Protein AF-J9PZG6-F1 (afdb_monomer_lite)

InterPro domains:
  IPR024079 Metallopeptidase, catalytic domain superfamily [G3DSA:3.40.390.10] (74-182)
  IPR029463 Lysine-specific metallo-endopeptidase [PF14521] (109-181)
  IPR029463 Lysine-specific metallo-endopeptidase [SM01351] (106-182)

Structure (mmCIF, N/CA/C/O backbone):
data_AF-J9PZG6-F1
#
_entry.id   AF-J9PZG6-F1
#
loop_
_atom_site.group_PDB
_atom_site.id
_atom_site.type_symbol
_atom_site.label_atom_id
_atom_site.label_alt_id
_atom_site.label_comp_id
_atom_site.label_asym_id
_atom_site.label_entity_id
_atom_site.label_seq_id
_atom_site.pdbx_PDB_ins_code
_atom_site.Cartn_x
_atom_site.Cartn_y
_atom_site.Cartn_z
_atom_site.occupancy
_atom_site.B_iso_or_equiv
_atom_site.auth_seq_id
_atom_site.auth_comp_id
_atom_site.auth_asym_id
_atom_site.auth_atom_id
_atom_site.pdbx_PDB_model_num
ATOM 1 N N . THR A 1 1 ? -22.724 -14.456 23.067 1.00 83.31 1 THR A N 1
ATOM 2 C CA . THR A 1 1 ? -21.442 -13.722 23.074 1.00 83.31 1 THR A CA 1
ATOM 3 C C . THR A 1 1 ? -21.130 -13.268 21.668 1.00 83.31 1 THR A C 1
ATOM 5 O O . THR A 1 1 ? -21.325 -14.058 20.754 1.00 83.31 1 THR A O 1
ATOM 8 N N . VAL A 1 2 ? -20.710 -12.018 21.482 1.00 92.75 2 VAL A N 1
ATOM 9 C CA . VAL A 1 2 ? -20.284 -11.462 20.185 1.00 92.75 2 VAL A CA 1
ATOM 10 C C . VAL A 1 2 ? -18.845 -10.974 20.340 1.00 92.75 2 VAL A C 1
ATOM 12 O O . VAL A 1 2 ? -18.489 -10.485 21.409 1.00 92.75 2 VAL A O 1
ATOM 15 N N . GLN A 1 3 ? -18.030 -11.125 19.296 1.00 94.12 3 GLN A N 1
ATOM 16 C CA . GLN A 1 3 ? -16.649 -10.646 19.253 1.00 94.12 3 GLN A CA 1
ATOM 17 C C . GLN A 1 3 ? -16.541 -9.466 18.283 1.00 94.12 3 GLN A C 1
ATOM 19 O O . GLN A 1 3 ? -17.149 -9.484 17.213 1.00 94.12 3 GLN A O 1
ATOM 24 N N . ALA A 1 4 ? -15.759 -8.454 18.653 1.00 94.56 4 ALA A N 1
ATOM 25 C CA . ALA A 1 4 ? -15.463 -7.301 17.813 1.00 94.56 4 ALA A CA 1
ATOM 26 C C . ALA A 1 4 ? -13.959 -7.011 17.829 1.00 94.56 4 ALA A C 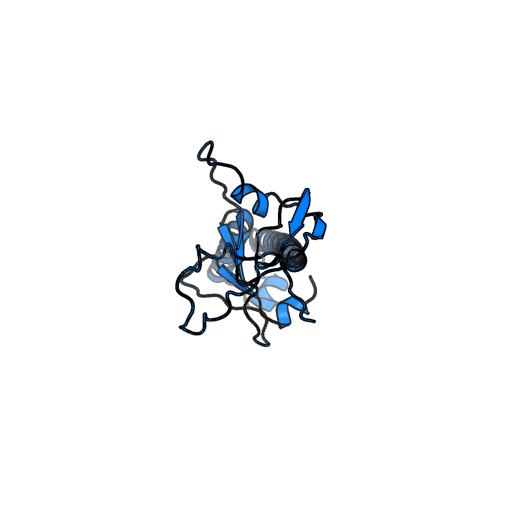1
ATOM 28 O O . ALA A 1 4 ? -13.311 -7.125 18.867 1.00 94.56 4 ALA A O 1
ATOM 29 N N . GLU A 1 5 ? -13.426 -6.631 16.671 1.00 96.25 5 GLU A N 1
ATOM 30 C CA . GLU A 1 5 ? -12.082 -6.071 16.537 1.00 96.25 5 GLU A CA 1
ATOM 31 C C . GLU A 1 5 ? -12.192 -4.541 16.663 1.00 96.25 5 GLU A C 1
ATOM 33 O O . GLU A 1 5 ? -13.087 -3.937 16.065 1.00 96.25 5 GLU A O 1
ATOM 38 N N . VAL A 1 6 ? -11.345 -3.931 17.496 1.00 96.06 6 VAL A N 1
ATOM 39 C CA . VAL A 1 6 ? -11.483 -2.525 17.919 1.00 96.06 6 VAL A CA 1
ATOM 40 C C . VAL A 1 6 ? -10.464 -1.608 17.232 1.00 96.06 6 VAL A C 1
ATOM 42 O O . VAL A 1 6 ? -10.787 -0.454 16.958 1.00 96.06 6 VAL A O 1
ATOM 45 N N . SER A 1 7 ? -9.271 -2.100 16.888 1.00 94.56 7 SER A N 1
ATOM 46 C CA . SER A 1 7 ? -8.170 -1.288 16.339 1.00 94.56 7 SER A CA 1
ATOM 47 C C . SER A 1 7 ? -8.378 -0.828 14.889 1.00 94.56 7 SER A C 1
ATOM 49 O O . SER A 1 7 ? -7.718 0.108 14.428 1.00 94.56 7 SER A O 1
ATOM 51 N N . GLY A 1 8 ? -9.309 -1.454 14.165 1.00 91.62 8 GLY A N 1
ATOM 52 C CA . GLY 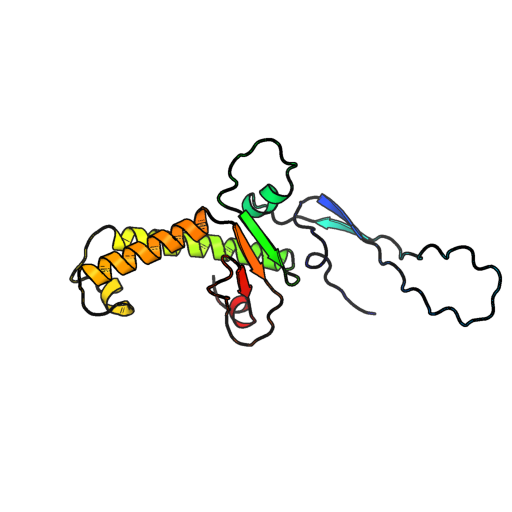A 1 8 ? -9.815 -0.968 12.883 1.00 91.62 8 GLY A CA 1
ATOM 53 C C . GLY A 1 8 ? -10.945 0.055 13.013 1.00 91.62 8 GLY A C 1
ATOM 54 O O . GLY A 1 8 ? -11.287 0.722 12.039 1.00 91.62 8 GLY A O 1
ATOM 55 N N . LEU A 1 9 ? -11.547 0.195 14.194 1.00 93.38 9 LEU A N 1
ATOM 56 C CA . LEU A 1 9 ? -12.641 1.136 14.455 1.00 93.38 9 LEU A CA 1
ATOM 57 C C . LEU A 1 9 ? -12.186 2.404 15.173 1.00 93.38 9 LEU A C 1
ATOM 59 O O . LEU A 1 9 ? -12.742 3.472 14.931 1.00 93.38 9 LEU A O 1
ATOM 63 N N . TYR A 1 10 ? -11.185 2.274 16.033 1.00 93.38 10 TYR A N 1
ATOM 64 C CA . TYR A 1 10 ? -10.581 3.355 16.795 1.00 93.38 10 TYR A CA 1
ATOM 65 C C . TYR A 1 10 ? -9.099 3.413 16.462 1.00 93.38 10 TYR A C 1
ATOM 67 O O . TYR A 1 10 ? -8.471 2.376 16.234 1.00 93.38 10 TYR A O 1
ATOM 75 N N . ASP A 1 11 ? -8.527 4.614 16.434 1.00 91.19 11 ASP A N 1
ATOM 76 C CA . ASP A 1 11 ? -7.091 4.727 16.236 1.00 91.19 11 ASP A CA 1
ATOM 77 C C . ASP A 1 11 ? -6.355 4.261 17.495 1.00 91.19 11 ASP A C 1
ATOM 79 O O . ASP A 1 11 ? -6.313 4.947 18.512 1.00 91.19 11 ASP A O 1
ATOM 83 N N . MET A 1 12 ? -5.820 3.047 17.412 1.00 94.12 12 MET A N 1
ATOM 84 C CA . MET A 1 12 ? -4.988 2.422 18.435 1.00 94.12 12 MET A CA 1
ATOM 85 C C . MET A 1 12 ? -3.562 2.214 17.907 1.00 94.12 12 MET A C 1
ATOM 87 O O . MET A 1 12 ? -2.896 1.252 18.285 1.00 94.12 12 MET A O 1
ATOM 91 N N . SER A 1 13 ? -3.122 3.044 16.950 1.00 90.38 13 SER A N 1
ATOM 92 C CA . SER A 1 13 ? -1.792 2.940 16.335 1.00 90.38 13 SER A CA 1
ATOM 93 C C . SER A 1 13 ? -0.666 3.386 17.273 1.00 90.38 13 SER A C 1
ATOM 95 O O . SER A 1 13 ? 0.435 2.858 17.182 1.00 90.38 13 SER A O 1
ATOM 97 N N . ALA A 1 14 ? -0.926 4.294 18.215 1.00 90.25 14 ALA A N 1
ATOM 98 C CA . ALA A 1 14 ? 0.063 4.695 19.211 1.00 90.25 14 ALA A CA 1
ATOM 99 C C . ALA A 1 14 ? 0.287 3.591 20.258 1.00 90.25 14 ALA A C 1
ATOM 101 O O . ALA A 1 14 ? -0.676 3.010 20.767 1.00 90.25 14 ALA A O 1
ATOM 102 N N . GLN A 1 15 ? 1.546 3.334 20.613 1.00 93.50 15 GLN A N 1
ATOM 103 C CA . GLN A 1 15 ? 1.901 2.409 21.688 1.00 93.50 15 GLN A CA 1
ATOM 104 C C . GLN A 1 15 ? 1.417 2.936 23.047 1.00 93.50 15 GLN A C 1
ATOM 106 O O . GLN A 1 15 ? 1.545 4.126 23.341 1.00 93.50 15 GLN A O 1
ATOM 111 N N . GLY A 1 16 ? 0.917 2.049 23.907 1.00 94.25 16 GLY A N 1
ATOM 112 C CA . GLY A 1 16 ? 0.646 2.390 25.301 1.00 94.25 16 GLY A CA 1
ATOM 113 C C . GLY A 1 16 ? -0.461 1.573 25.950 1.00 94.25 16 GLY A C 1
ATOM 114 O O . GLY A 1 16 ? -0.947 0.580 25.410 1.00 94.25 16 GLY A O 1
ATOM 115 N N . GLN A 1 17 ? -0.870 2.015 27.139 1.00 97.12 17 GLN A N 1
ATOM 116 C CA . GLN A 1 17 ? -1.970 1.415 27.883 1.00 97.12 17 GLN A CA 1
ATOM 117 C C . GLN A 1 17 ? -3.317 1.954 27.380 1.00 97.12 17 GLN A C 1
ATOM 119 O O . GLN A 1 17 ? -3.580 3.152 27.463 1.00 97.12 17 GLN A O 1
ATOM 124 N N . TYR A 1 18 ? -4.201 1.062 26.937 1.00 96.75 18 TYR A N 1
ATOM 125 C CA . TYR A 1 18 ? -5.566 1.383 26.520 1.00 96.75 18 TYR A CA 1
ATOM 126 C C . TYR A 1 18 ? -6.593 0.850 27.519 1.00 96.75 18 TYR A C 1
ATOM 128 O O . TYR A 1 18 ? -6.365 -0.137 28.222 1.00 96.75 18 TYR A O 1
ATOM 136 N N . SER A 1 19 ? -7.750 1.510 27.557 1.00 97.12 19 SER A N 1
ATOM 137 C CA . SER A 1 19 ? -8.935 1.098 28.308 1.00 97.12 19 SER A CA 1
ATOM 138 C C . SER A 1 19 ? -10.134 1.100 27.368 1.00 97.12 19 SER A C 1
ATOM 140 O O . SER A 1 19 ? -10.395 2.101 26.703 1.00 97.12 19 SER A O 1
ATOM 142 N N . ILE A 1 20 ? -10.846 -0.022 27.291 1.00 96.56 20 ILE A N 1
ATOM 143 C CA . ILE A 1 20 ? -11.975 -0.228 26.382 1.00 96.56 20 ILE A CA 1
ATOM 144 C C . ILE A 1 20 ? -13.231 -0.491 27.205 1.00 96.56 20 ILE A C 1
ATOM 146 O O . ILE A 1 20 ? -13.227 -1.308 28.129 1.00 96.56 20 ILE A O 1
ATOM 150 N N . ARG A 1 21 ? -14.318 0.189 26.837 1.00 96.12 21 ARG A N 1
ATOM 151 C CA . ARG A 1 21 ? -15.660 0.005 27.396 1.00 96.12 21 ARG A CA 1
ATOM 152 C C . ARG A 1 21 ? -16.675 -0.094 26.269 1.00 96.12 21 ARG A C 1
ATOM 154 O O . ARG A 1 21 ? -16.532 0.573 25.247 1.00 96.12 21 ARG A O 1
ATOM 161 N N . TYR A 1 22 ? -17.701 -0.914 26.464 1.00 93.75 22 TYR A N 1
ATOM 162 C CA . TYR A 1 22 ? -18.832 -1.004 25.551 1.00 93.75 22 TYR A CA 1
ATOM 163 C C . TYR A 1 22 ? -19.973 -0.121 26.049 1.00 93.75 22 TYR A C 1
ATOM 165 O O . TYR A 1 22 ? -20.431 -0.274 27.182 1.00 93.75 22 TYR A O 1
ATOM 173 N N . LEU A 1 23 ? -20.442 0.779 25.188 1.00 92.12 23 LEU A N 1
ATOM 174 C CA . LEU A 1 23 ? -21.647 1.558 25.437 1.00 92.12 23 LEU A CA 1
ATOM 175 C C . LEU A 1 23 ? -22.874 0.668 25.212 1.00 92.12 23 LEU A C 1
ATOM 177 O O . LEU A 1 23 ? -23.060 0.150 24.108 1.00 92.12 23 LEU A O 1
ATOM 181 N N . LEU A 1 24 ? -23.709 0.487 26.237 1.00 86.88 24 LEU A N 1
ATOM 182 C CA . LEU A 1 24 ? -24.925 -0.308 26.105 1.00 86.88 24 LEU A CA 1
ATOM 183 C C . LEU A 1 24 ? -25.907 0.391 25.153 1.00 86.88 24 LEU A C 1
ATOM 185 O O . LEU A 1 24 ? -26.076 1.613 25.222 1.00 86.88 24 LEU A O 1
ATOM 189 N N . PRO A 1 25 ? -26.590 -0.371 24.281 1.00 83.25 25 PRO A N 1
ATOM 190 C CA . PRO A 1 25 ? -27.582 0.192 23.383 1.00 83.25 25 PRO A CA 1
ATOM 191 C C . PRO A 1 25 ? -28.742 0.783 24.186 1.00 83.25 25 PRO A C 1
ATOM 193 O O . PRO A 1 25 ? -29.188 0.210 25.184 1.00 83.25 25 PRO A O 1
ATOM 196 N N . THR A 1 26 ? -29.265 1.920 23.734 1.00 78.81 26 THR A N 1
ATOM 197 C CA . THR A 1 26 ? -30.506 2.464 24.281 1.00 78.81 26 THR A CA 1
ATOM 198 C C . THR A 1 26 ? -31.662 1.564 23.854 1.00 78.81 26 THR A C 1
ATOM 200 O O . THR A 1 26 ? -31.906 1.351 22.667 1.00 78.81 26 THR A O 1
ATOM 203 N N . LEU A 1 27 ? -32.375 0.997 24.826 1.00 70.75 27 LEU A N 1
ATOM 204 C CA . LEU A 1 27 ? -33.609 0.275 24.536 1.00 70.75 27 LEU A CA 1
ATOM 205 C C . LEU A 1 27 ? -34.696 1.299 24.166 1.00 70.75 27 LEU A C 1
ATOM 207 O O . LEU A 1 27 ? -34.807 2.319 24.856 1.00 70.75 27 LEU A O 1
ATOM 211 N N . PRO A 1 28 ? -35.494 1.065 23.106 1.00 64.00 28 PRO A N 1
ATOM 212 C CA . PRO A 1 28 ? -36.645 1.902 22.804 1.00 64.00 28 PRO A CA 1
ATOM 213 C C . PRO A 1 28 ? -37.540 1.992 24.038 1.00 64.00 28 PRO A C 1
ATOM 215 O O . PRO A 1 28 ? -37.972 0.980 24.587 1.00 64.00 28 PRO A O 1
ATOM 218 N N . GLN A 1 29 ? -37.780 3.212 24.502 1.00 59.66 29 GLN A N 1
ATOM 219 C CA . GLN A 1 29 ? -38.601 3.448 25.674 1.00 59.66 29 GLN A CA 1
ATOM 220 C C . GLN A 1 29 ? -40.060 3.168 25.294 1.00 59.66 29 GLN A C 1
ATOM 222 O O . GLN A 1 29 ? -40.654 3.927 24.528 1.00 59.66 29 GLN A O 1
ATOM 227 N N . GLU A 1 30 ? -40.648 2.080 25.798 1.00 53.84 30 GLU A N 1
ATOM 228 C CA . GLU A 1 30 ? -42.094 1.881 25.690 1.00 53.84 30 GLU A CA 1
ATOM 229 C C . GLU A 1 30 ? -42.790 3.081 26.348 1.00 53.84 30 GLU A C 1
ATOM 231 O O . GLU A 1 30 ? -42.548 3.424 27.510 1.00 53.84 30 GLU A O 1
ATOM 236 N N . ALA A 1 31 ? -43.594 3.789 25.558 1.00 51.72 31 ALA A N 1
ATOM 237 C CA . ALA A 1 31 ? -44.184 5.067 25.915 1.00 51.72 31 ALA A CA 1
ATOM 238 C C . ALA A 1 31 ? -45.190 4.916 27.066 1.00 51.72 31 ALA A C 1
ATOM 240 O O . ALA A 1 31 ? -46.378 4.759 26.800 1.00 51.72 31 ALA A O 1
ATOM 241 N N . LYS A 1 32 ? -44.734 4.942 28.333 1.00 48.38 32 LYS A N 1
ATOM 242 C CA . LYS A 1 32 ? -45.592 5.107 29.531 1.00 48.38 32 LYS A CA 1
ATOM 243 C C . LYS A 1 32 ? -44.858 5.341 30.866 1.00 48.38 32 LYS A C 1
ATOM 245 O O . LYS A 1 32 ? -45.317 4.890 31.908 1.00 48.38 32 LYS A O 1
ATOM 250 N N . ALA A 1 33 ? -43.769 6.113 30.889 1.00 49.31 33 ALA A N 1
ATOM 251 C CA . ALA A 1 33 ? -43.216 6.601 32.159 1.00 49.31 33 ALA A CA 1
ATOM 252 C C . ALA A 1 33 ? -42.853 8.090 32.088 1.00 49.31 33 ALA A C 1
ATOM 254 O O . ALA A 1 33 ? -41.774 8.478 31.642 1.00 49.31 33 ALA A O 1
ATOM 255 N N . ALA A 1 34 ? -43.770 8.939 32.560 1.00 48.94 34 ALA A N 1
ATOM 256 C CA . ALA A 1 34 ? -43.454 10.314 32.917 1.00 48.94 34 ALA A CA 1
ATOM 257 C C . ALA A 1 34 ? -42.451 10.284 34.085 1.00 48.94 34 ALA A C 1
ATOM 259 O O . ALA A 1 34 ? -42.765 9.723 35.133 1.00 48.94 34 ALA A O 1
ATOM 260 N N . LYS A 1 35 ? -41.274 10.903 33.894 1.00 48.22 35 LYS A N 1
ATOM 261 C CA . LYS A 1 35 ? -40.061 10.895 34.751 1.00 48.22 35 LYS A CA 1
ATOM 262 C C . LYS A 1 35 ? -38.982 9.863 34.378 1.00 48.22 35 LYS A C 1
ATOM 264 O O . LYS A 1 35 ? -38.488 9.145 35.239 1.00 48.22 35 LYS A O 1
ATOM 269 N N . ALA A 1 36 ? -38.503 9.879 33.138 1.00 48.94 36 ALA A N 1
ATOM 270 C CA . ALA A 1 36 ? -37.126 9.463 32.873 1.00 48.94 36 ALA A CA 1
ATOM 271 C C . ALA A 1 36 ? -36.259 10.721 32.746 1.00 48.94 36 ALA A C 1
ATOM 273 O O . ALA A 1 36 ? -36.268 11.393 31.716 1.00 48.94 36 ALA A O 1
ATOM 274 N N . LYS A 1 37 ? -35.529 11.070 33.815 1.00 47.75 37 LYS A N 1
ATOM 275 C CA . LYS A 1 37 ? -34.311 11.883 33.666 1.00 47.75 37 LYS A CA 1
ATOM 276 C C . LYS A 1 37 ? -33.454 11.187 32.607 1.00 47.75 37 LYS A C 1
ATOM 278 O O . LYS A 1 37 ? -33.396 9.961 32.648 1.00 47.75 37 LYS A O 1
ATOM 283 N N . GLN A 1 38 ? -32.857 11.949 31.684 1.00 48.25 38 GLN A N 1
ATOM 284 C CA . GLN A 1 38 ? -31.923 11.465 30.658 1.00 48.25 38 GLN A CA 1
ATOM 285 C C . GLN A 1 38 ? -31.159 10.242 31.170 1.00 48.25 38 GLN A C 1
ATOM 287 O O . GLN A 1 38 ? -30.321 10.372 32.062 1.00 48.25 38 GLN A O 1
ATOM 292 N N . ALA A 1 39 ? -31.513 9.056 30.671 1.00 51.56 39 ALA A N 1
ATOM 293 C CA . ALA A 1 39 ? -30.784 7.847 30.996 1.00 51.56 39 ALA A CA 1
ATOM 294 C C . ALA A 1 39 ? -29.377 8.048 30.433 1.00 51.56 39 ALA A C 1
ATOM 296 O O . ALA A 1 39 ? -29.183 8.030 29.218 1.00 51.56 39 ALA A O 1
ATOM 297 N N . GLN A 1 40 ? -28.417 8.343 31.311 1.00 56.03 40 GLN A N 1
ATOM 298 C CA . GLN A 1 40 ? -27.006 8.297 30.960 1.00 56.03 40 GLN A CA 1
ATOM 299 C C . GLN A 1 40 ? -26.762 6.906 30.383 1.00 56.03 40 GLN A C 1
ATOM 301 O O . GLN A 1 40 ? -27.157 5.908 30.990 1.00 56.03 40 GLN A O 1
ATOM 306 N N . ALA A 1 41 ? -26.218 6.852 29.169 1.00 61.56 41 ALA A N 1
ATOM 307 C CA . ALA A 1 41 ? -25.936 5.590 28.515 1.00 61.56 41 ALA A CA 1
ATOM 308 C C . ALA A 1 41 ? -25.083 4.729 29.461 1.00 61.56 41 ALA A C 1
ATOM 310 O O . ALA A 1 41 ? -24.069 5.187 29.986 1.00 61.56 41 ALA A O 1
ATOM 311 N N . SER A 1 42 ? -25.562 3.521 29.758 1.00 82.19 42 SER A N 1
ATOM 312 C CA . SER A 1 42 ? -24.870 2.602 30.659 1.00 82.19 42 SER A CA 1
ATOM 313 C C . SER A 1 42 ? -23.655 2.010 29.938 1.00 82.19 42 SER A C 1
ATOM 315 O O . SER A 1 42 ? -23.689 1.830 28.722 1.00 82.19 42 SER A O 1
ATOM 317 N N . GLU A 1 43 ? -22.584 1.703 30.666 1.00 89.81 43 GLU A N 1
ATOM 318 C CA . GLU A 1 43 ? -21.346 1.143 30.111 1.00 89.81 43 GLU A CA 1
ATOM 319 C C . GLU A 1 43 ? -21.047 -0.235 30.712 1.00 89.81 43 GLU A C 1
ATOM 321 O O . GLU A 1 43 ? -21.412 -0.522 31.854 1.00 89.81 43 GLU A O 1
ATOM 326 N N . SER A 1 44 ? -20.345 -1.086 29.961 1.00 92.88 44 SER A N 1
ATOM 327 C CA . SER A 1 44 ? -19.774 -2.328 30.490 1.00 92.88 44 SER A CA 1
ATOM 328 C C . SER A 1 44 ? -18.643 -2.061 31.493 1.00 92.88 44 SER A C 1
ATOM 330 O O . SER A 1 44 ? -18.143 -0.942 31.626 1.00 92.88 44 SER A O 1
ATOM 332 N N . ASN A 1 45 ? -18.143 -3.121 32.141 1.00 93.69 45 ASN A N 1
ATOM 333 C CA . ASN A 1 45 ? -16.841 -3.048 32.801 1.00 93.69 45 ASN A CA 1
ATOM 334 C C . ASN A 1 45 ? -15.742 -2.663 31.792 1.00 93.69 45 ASN A C 1
ATOM 336 O O . ASN A 1 45 ? -15.844 -2.963 30.599 1.00 93.69 45 ASN A O 1
ATOM 340 N N . ALA A 1 46 ? -14.689 -2.013 32.291 1.00 95.75 46 ALA A N 1
ATOM 341 C CA . ALA A 1 46 ? -13.512 -1.700 31.494 1.00 95.75 46 ALA A CA 1
ATOM 342 C C . ALA A 1 46 ? -12.610 -2.928 31.351 1.00 95.75 46 ALA A C 1
ATOM 344 O O . ALA A 1 46 ? -12.404 -3.668 32.316 1.00 95.75 46 ALA A O 1
ATOM 345 N N . VAL A 1 47 ? -12.040 -3.096 30.163 1.00 96.62 47 VAL A N 1
ATOM 346 C CA . VAL A 1 47 ? -10.893 -3.974 29.925 1.00 96.62 47 VAL A CA 1
ATOM 347 C C . VAL A 1 47 ? -9.698 -3.089 29.621 1.00 96.62 47 VAL A C 1
ATOM 349 O O . VAL A 1 47 ? -9.789 -2.194 28.783 1.00 96.62 47 VAL A O 1
ATOM 352 N N . THR A 1 48 ? -8.586 -3.328 30.305 1.00 97.25 48 THR A N 1
ATOM 353 C CA . THR A 1 48 ? -7.338 -2.603 30.086 1.00 97.25 48 THR A CA 1
ATOM 354 C C . THR A 1 48 ? -6.297 -3.533 29.482 1.00 97.25 48 THR A C 1
ATOM 356 O O . THR A 1 48 ? -6.207 -4.703 29.849 1.00 97.25 48 THR A O 1
ATOM 359 N N . LEU A 1 49 ? -5.521 -3.020 28.534 1.00 97.19 49 LEU A N 1
ATOM 360 C CA . LEU A 1 49 ? -4.467 -3.776 27.869 1.00 97.19 49 LEU A CA 1
ATOM 361 C C . LEU A 1 49 ? -3.336 -2.853 27.428 1.00 97.19 49 LEU A C 1
ATOM 363 O O . LEU A 1 49 ? -3.557 -1.669 27.176 1.00 97.19 49 LEU A O 1
ATOM 367 N N . TRP A 1 50 ? -2.144 -3.422 27.307 1.00 96.38 50 TRP A N 1
ATOM 368 C CA . TRP A 1 50 ? -1.044 -2.783 26.603 1.00 96.38 50 TRP A CA 1
ATOM 369 C C . TRP A 1 50 ? -1.176 -3.054 25.103 1.00 96.38 50 TRP A C 1
ATOM 371 O O . TRP A 1 50 ? -1.490 -4.174 24.700 1.00 96.38 50 TRP A O 1
ATOM 381 N N . VAL A 1 51 ? -0.957 -2.031 24.285 1.00 95.38 51 VAL A N 1
ATOM 382 C CA . VAL A 1 51 ? -0.947 -2.115 22.824 1.00 95.38 51 VAL A CA 1
ATOM 383 C C . VAL A 1 51 ? 0.444 -1.729 22.356 1.00 95.38 51 VAL A C 1
ATOM 385 O O . VAL A 1 51 ? 0.898 -0.622 22.638 1.00 95.38 51 VAL A O 1
ATOM 388 N N . ASP A 1 52 ? 1.105 -2.627 21.625 1.00 91.06 52 ASP A N 1
ATOM 389 C CA . ASP A 1 52 ? 2.451 -2.379 21.088 1.00 91.06 52 ASP A CA 1
ATOM 390 C C . ASP A 1 52 ? 2.472 -1.258 20.040 1.00 91.06 52 ASP A C 1
ATOM 392 O O . ASP A 1 52 ? 3.494 -0.606 19.855 1.00 91.06 52 ASP A O 1
ATOM 396 N N . GLY A 1 53 ? 1.320 -0.989 19.420 1.00 88.56 53 GLY A N 1
ATOM 397 C CA . GLY A 1 53 ? 1.139 0.050 18.415 1.00 88.56 53 GLY A CA 1
ATOM 398 C C . GLY A 1 53 ? 1.584 -0.383 17.017 1.00 88.56 53 GLY A C 1
ATOM 399 O O . GLY A 1 53 ? 1.929 -1.536 16.766 1.00 88.56 53 GLY A O 1
ATOM 400 N N . VAL A 1 54 ? 1.530 0.566 16.091 1.00 91.12 54 VAL A N 1
ATOM 401 C CA . VAL A 1 54 ? 2.103 0.493 14.748 1.00 91.12 54 VAL A CA 1
ATOM 402 C C . VAL A 1 54 ? 3.220 1.527 14.726 1.00 91.12 54 VAL A C 1
ATOM 404 O O . VAL A 1 54 ? 2.992 2.704 14.445 1.00 91.12 54 VAL A O 1
ATOM 407 N N . SER A 1 55 ? 4.409 1.092 15.131 1.00 82.38 55 SER A N 1
ATOM 408 C CA . SER A 1 55 ? 5.575 1.952 15.339 1.00 82.38 55 SER A CA 1
ATOM 409 C C . SER A 1 55 ? 6.204 2.368 14.009 1.00 82.38 55 SER A C 1
ATOM 411 O O . SER A 1 55 ? 7.231 1.828 13.609 1.00 82.38 55 SER A O 1
ATOM 413 N N . ASP A 1 56 ? 5.568 3.312 13.317 1.00 87.62 56 ASP A N 1
ATOM 414 C CA . ASP A 1 56 ? 6.033 3.840 12.036 1.00 87.62 56 ASP A CA 1
ATOM 415 C C . ASP A 1 56 ? 5.768 5.347 11.930 1.00 87.62 56 ASP A C 1
ATOM 417 O O . ASP A 1 56 ? 4.636 5.816 12.095 1.00 87.62 56 ASP A O 1
ATOM 421 N N . GLU A 1 57 ? 6.814 6.121 11.637 1.00 86.25 57 GLU A N 1
ATOM 422 C CA . GLU A 1 57 ? 6.738 7.582 11.531 1.00 86.25 57 GLU A CA 1
ATOM 423 C C . GLU A 1 57 ? 5.737 8.041 10.465 1.00 86.25 57 GLU A C 1
ATOM 425 O O . GLU A 1 57 ? 5.058 9.050 10.658 1.00 86.25 57 GLU A O 1
ATOM 430 N N . ARG A 1 58 ? 5.554 7.269 9.383 1.00 87.56 58 ARG A N 1
ATOM 431 C CA . ARG A 1 58 ? 4.601 7.584 8.304 1.00 87.56 58 ARG A CA 1
ATOM 432 C C . ARG A 1 58 ? 3.156 7.584 8.798 1.00 87.56 58 ARG A C 1
ATOM 434 O O . ARG A 1 58 ? 2.311 8.253 8.202 1.00 87.56 58 ARG A O 1
ATOM 441 N N . VAL A 1 59 ? 2.868 6.838 9.864 1.00 85.00 59 VAL A N 1
ATOM 442 C CA . VAL A 1 59 ? 1.552 6.773 10.516 1.00 85.00 59 VAL A CA 1
ATOM 443 C C . VAL A 1 59 ? 1.459 7.812 11.634 1.00 85.00 59 VAL A C 1
ATOM 445 O O . VAL A 1 59 ? 0.461 8.528 11.739 1.00 85.00 59 VAL A O 1
ATOM 448 N N . LEU A 1 60 ? 2.516 7.938 12.439 1.00 72.38 60 LEU A N 1
ATOM 449 C CA . LEU A 1 60 ? 2.553 8.807 13.619 1.00 72.38 60 LEU A CA 1
ATOM 450 C C . LEU A 1 60 ? 2.656 10.302 13.284 1.00 72.38 60 LEU A C 1
ATOM 452 O O . LEU A 1 60 ? 2.148 11.125 14.047 1.00 72.38 60 LEU A O 1
ATOM 456 N N . ALA A 1 61 ? 3.215 10.676 12.128 1.00 59.56 61 ALA A N 1
ATOM 457 C CA . ALA A 1 61 ? 3.291 12.067 11.666 1.00 59.56 61 ALA A CA 1
ATOM 458 C C . ALA A 1 61 ? 1.911 12.745 11.535 1.00 59.56 61 ALA A C 1
ATOM 460 O O . ALA A 1 61 ? 1.815 13.969 11.513 1.00 59.56 61 ALA A O 1
ATOM 461 N N . LYS A 1 62 ? 0.823 11.964 11.500 1.00 52.44 62 LYS A N 1
ATOM 462 C CA . LYS A 1 62 ? -0.558 12.463 11.480 1.00 52.44 62 LYS A CA 1
ATOM 463 C C . LYS A 1 62 ? -1.096 12.864 12.866 1.00 52.44 62 LYS A C 1
ATOM 465 O O . LYS A 1 62 ? -2.113 13.550 12.934 1.00 52.44 62 LYS A O 1
ATOM 470 N N . ALA A 1 63 ? -0.447 12.440 13.955 1.00 44.91 63 ALA A N 1
ATOM 471 C CA . ALA A 1 63 ? -0.892 12.659 15.336 1.00 44.91 63 ALA A CA 1
ATOM 472 C C . ALA A 1 63 ? -0.223 13.861 16.036 1.00 44.91 63 ALA A C 1
ATOM 474 O O . ALA A 1 63 ? -0.657 14.250 17.121 1.00 44.91 63 ALA A O 1
ATOM 475 N N . ALA A 1 64 ? 0.811 14.467 15.441 1.00 42.09 64 ALA A N 1
ATOM 476 C CA . ALA A 1 64 ? 1.440 15.667 15.989 1.00 42.09 64 ALA A CA 1
ATOM 477 C C . ALA A 1 64 ? 0.549 16.909 15.751 1.00 42.09 64 ALA A C 1
ATOM 479 O O . ALA A 1 64 ? 0.073 17.111 14.630 1.00 42.09 64 ALA A O 1
ATOM 480 N N . PRO A 1 65 ? 0.305 17.763 16.768 1.00 40.62 65 PRO A N 1
ATOM 481 C CA . PRO A 1 65 ? -0.355 19.041 16.549 1.00 40.62 65 PRO A CA 1
ATOM 482 C C . PRO A 1 65 ? 0.495 19.888 15.601 1.00 40.62 65 PRO A C 1
ATOM 484 O O . PRO A 1 65 ? 1.710 19.955 15.762 1.00 40.62 65 PRO A O 1
ATOM 487 N N . LEU A 1 66 ? -0.172 20.519 14.631 1.00 47.59 66 LEU A N 1
ATOM 488 C CA . LEU A 1 66 ? 0.366 21.442 13.628 1.00 47.59 66 LEU A CA 1
ATOM 489 C C . LEU A 1 66 ? 1.261 22.521 14.267 1.00 47.59 66 LEU A C 1
ATOM 491 O O . LEU A 1 66 ? 0.809 23.627 14.561 1.00 47.59 66 LEU A O 1
ATOM 495 N N . ALA A 1 67 ? 2.532 22.208 14.471 1.00 40.72 67 ALA A N 1
ATOM 496 C CA . ALA A 1 67 ? 3.585 23.164 14.734 1.00 40.72 67 ALA A CA 1
ATOM 497 C C . ALA A 1 67 ? 4.559 23.044 13.562 1.00 40.72 67 ALA A C 1
ATOM 499 O O . ALA A 1 67 ? 5.273 22.057 13.437 1.00 40.72 67 ALA A O 1
ATOM 500 N N . GLU A 1 68 ? 4.519 24.072 12.714 1.00 41.12 68 GLU A N 1
ATOM 501 C CA . GLU A 1 68 ? 5.329 24.291 11.511 1.00 41.12 68 GLU A CA 1
ATOM 502 C C . GLU A 1 68 ? 4.863 23.563 10.232 1.00 41.12 68 GLU A C 1
ATOM 504 O O . GLU A 1 68 ? 4.542 22.375 10.255 1.00 41.12 68 GLU A O 1
ATOM 509 N N . PRO A 1 69 ? 4.830 24.255 9.072 1.00 39.12 69 PRO A N 1
ATOM 510 C CA . PRO A 1 69 ? 4.585 23.639 7.775 1.00 39.12 69 PRO A CA 1
ATOM 511 C C . PRO A 1 69 ? 5.849 22.897 7.325 1.00 39.12 69 PRO A C 1
ATOM 513 O O . PRO A 1 69 ? 6.462 23.234 6.315 1.00 39.12 69 PRO A O 1
ATOM 516 N N . GLN A 1 70 ? 6.270 21.886 8.080 1.00 41.12 70 GLN A N 1
ATOM 517 C CA . GLN A 1 70 ? 7.131 20.867 7.511 1.00 41.12 70 GLN A CA 1
ATOM 518 C C . GLN A 1 70 ? 6.232 20.026 6.617 1.00 41.12 70 GLN A C 1
ATOM 520 O O . GLN A 1 70 ? 5.281 19.397 7.076 1.00 41.12 70 GLN A O 1
ATOM 525 N N . ALA A 1 71 ? 6.471 20.108 5.311 1.00 43.12 71 ALA A N 1
ATOM 526 C CA . ALA A 1 71 ? 5.813 19.264 4.337 1.00 43.12 71 ALA A CA 1
ATOM 527 C C . ALA A 1 71 ? 6.044 17.804 4.749 1.00 43.12 71 ALA A C 1
ATOM 529 O O . ALA A 1 71 ? 7.123 17.262 4.529 1.00 43.12 71 ALA A O 1
ATOM 530 N N . VAL A 1 72 ? 5.052 17.179 5.384 1.00 47.00 72 VAL A N 1
ATOM 531 C CA . VAL A 1 72 ? 5.036 15.732 5.594 1.00 47.00 72 VAL A CA 1
ATOM 532 C C . VAL A 1 72 ? 4.848 15.134 4.204 1.00 47.00 72 VAL A C 1
ATOM 534 O O . VAL A 1 72 ? 3.722 14.976 3.735 1.00 47.00 72 VAL A O 1
ATOM 537 N N . THR A 1 73 ? 5.944 14.941 3.468 1.00 59.75 73 THR A N 1
ATOM 538 C CA . THR A 1 73 ? 5.870 14.503 2.072 1.00 59.75 73 THR A CA 1
ATOM 539 C C . THR A 1 73 ? 5.409 13.050 2.016 1.00 59.75 73 THR A C 1
ATOM 541 O O . THR A 1 73 ? 4.488 12.746 1.267 1.00 59.75 73 THR A O 1
ATOM 544 N N . ALA A 1 74 ? 5.917 12.174 2.885 1.00 75.44 74 ALA A N 1
ATOM 545 C CA . ALA A 1 74 ? 5.461 10.788 3.006 1.00 75.44 74 ALA A CA 1
ATOM 546 C C . ALA A 1 74 ? 4.561 10.605 4.236 1.00 75.44 74 ALA A C 1
ATOM 548 O O . ALA A 1 74 ? 5.014 10.735 5.371 1.00 75.44 74 ALA A O 1
ATOM 549 N N . SER A 1 75 ? 3.290 10.262 4.033 1.00 90.12 75 SER A N 1
ATOM 550 C CA . SER A 1 75 ? 2.417 9.808 5.124 1.00 90.12 75 SER A CA 1
ATOM 551 C C . SER A 1 75 ? 1.549 8.647 4.668 1.00 90.12 75 SER A C 1
ATOM 553 O O . SER A 1 75 ? 1.220 8.528 3.487 1.00 90.12 75 SER A O 1
ATOM 555 N N . VAL A 1 76 ? 1.172 7.788 5.613 1.00 94.62 76 VAL A N 1
ATOM 556 C CA . VAL A 1 76 ? 0.313 6.630 5.372 1.00 94.62 76 VAL A CA 1
ATOM 557 C C . VAL A 1 76 ? -0.921 6.733 6.259 1.00 94.62 76 VAL A C 1
ATOM 559 O O . VAL A 1 76 ? -0.844 6.846 7.479 1.00 94.62 76 VAL A O 1
ATOM 562 N N . SER A 1 77 ? -2.089 6.700 5.627 1.00 95.38 77 SER A N 1
ATOM 563 C CA . SER A 1 77 ? -3.393 6.705 6.287 1.00 95.38 77 SER A CA 1
ATOM 564 C C . SER A 1 77 ? -4.166 5.423 6.006 1.00 95.38 77 SER A C 1
ATOM 566 O O . SER A 1 77 ? -3.996 4.791 4.966 1.00 95.38 77 SER A O 1
ATOM 568 N N . PHE A 1 78 ? -5.082 5.073 6.910 1.00 96.50 78 PHE A N 1
ATOM 569 C CA . PHE A 1 78 ? -5.895 3.865 6.791 1.00 96.50 78 PHE A CA 1
ATOM 570 C C . PHE A 1 78 ? -7.390 4.168 6.862 1.00 96.50 78 PHE A C 1
ATOM 572 O O . PHE A 1 78 ? -7.828 5.090 7.549 1.00 96.50 78 PHE A O 1
ATOM 579 N N . SER A 1 79 ? -8.184 3.372 6.151 1.00 96.81 79 SER A N 1
ATOM 580 C CA . SER A 1 79 ? -9.650 3.410 6.170 1.00 96.81 79 SER A CA 1
ATOM 581 C C . SER A 1 79 ? -10.227 2.001 5.979 1.00 96.81 79 SER A C 1
ATOM 583 O O . SER A 1 79 ? -9.484 1.027 5.873 1.00 96.81 79 SER A O 1
ATOM 585 N N . GLY A 1 80 ? -11.553 1.845 6.012 1.00 97.06 80 GLY A N 1
ATOM 586 C CA . GLY A 1 80 ? -12.173 0.536 5.764 1.00 97.06 80 GLY A CA 1
ATOM 587 C C . GLY A 1 80 ? -11.877 -0.525 6.832 1.00 97.06 80 GLY A C 1
ATOM 588 O O . GLY A 1 80 ? -11.909 -1.718 6.539 1.00 97.06 80 GLY A O 1
ATOM 589 N N . ARG A 1 81 ? -11.618 -0.098 8.075 1.00 96.94 81 ARG A N 1
ATOM 590 C CA . ARG A 1 81 ? -11.349 -0.963 9.234 1.00 96.94 81 ARG A CA 1
ATOM 591 C C . ARG A 1 81 ? -10.079 -1.814 9.140 1.00 96.94 81 ARG A C 1
ATOM 593 O O . ARG A 1 81 ? -10.111 -2.995 9.473 1.00 96.94 81 ARG A O 1
ATOM 600 N N . CYS A 1 82 ? -8.965 -1.219 8.716 1.00 97.62 82 CYS A N 1
ATOM 601 C CA . CYS A 1 82 ? -7.658 -1.867 8.838 1.00 97.62 82 CYS A CA 1
ATOM 602 C C . CYS A 1 82 ? -7.285 -2.056 10.314 1.00 97.62 82 CYS A C 1
ATOM 604 O O . CYS A 1 82 ? -7.130 -1.069 11.033 1.00 97.62 82 CYS A O 1
ATOM 606 N N . THR A 1 83 ? -7.130 -3.302 10.757 1.00 97.31 83 THR A N 1
ATOM 607 C CA . THR A 1 83 ? -6.650 -3.627 12.112 1.00 97.31 83 THR A CA 1
ATOM 608 C C . THR A 1 83 ? -5.183 -3.223 12.283 1.00 97.31 83 THR A C 1
ATOM 610 O O . THR A 1 83 ? -4.482 -3.022 11.294 1.00 97.31 83 THR A O 1
ATOM 613 N N . ASN A 1 84 ? -4.670 -3.148 13.513 1.00 95.88 84 ASN A N 1
ATOM 614 C CA . ASN A 1 84 ? -3.244 -2.873 13.735 1.00 95.88 84 ASN A CA 1
ATOM 615 C C . ASN A 1 84 ? -2.323 -3.898 13.051 1.00 95.88 84 ASN A C 1
ATOM 617 O O . ASN A 1 8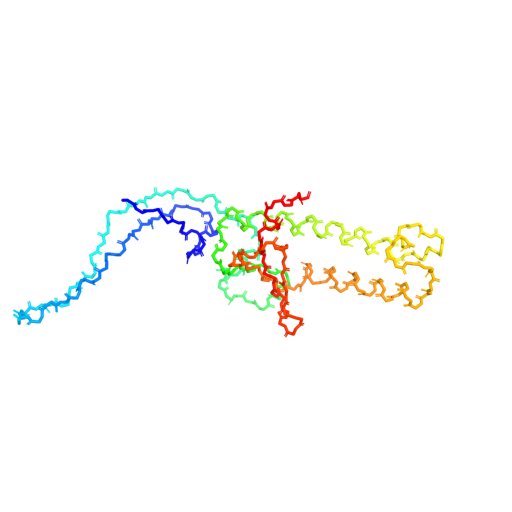4 ? -1.328 -3.494 12.461 1.00 95.88 84 ASN A O 1
ATOM 621 N N . THR A 1 85 ? -2.684 -5.186 13.035 1.00 96.50 85 THR A N 1
ATOM 622 C CA . THR A 1 85 ? -1.948 -6.208 12.265 1.00 96.50 85 THR A CA 1
ATOM 623 C C . THR A 1 85 ? -1.913 -5.859 10.780 1.00 96.50 85 THR A C 1
ATOM 625 O O . THR A 1 85 ? -0.845 -5.801 10.188 1.00 96.50 85 THR A O 1
ATOM 628 N N . GLN A 1 86 ? -3.067 -5.526 10.195 1.00 98.06 86 GLN A N 1
ATOM 629 C CA . GLN A 1 86 ? -3.143 -5.152 8.783 1.00 98.06 86 GLN A CA 1
ATOM 630 C C . GLN A 1 86 ? -2.354 -3.878 8.473 1.00 98.06 86 GLN A C 1
ATOM 632 O O . GLN A 1 86 ? -1.728 -3.800 7.423 1.00 98.06 86 GLN A O 1
ATOM 637 N N . LYS A 1 87 ? -2.368 -2.882 9.367 1.00 97.44 87 LYS A N 1
ATOM 638 C CA . LYS A 1 87 ? -1.559 -1.663 9.220 1.00 97.44 87 LYS A CA 1
ATOM 639 C C . LYS A 1 87 ? -0.069 -2.011 9.150 1.00 97.44 87 LYS A C 1
ATOM 641 O O . LYS A 1 87 ? 0.602 -1.545 8.235 1.00 97.44 87 LYS A O 1
ATOM 646 N N . SER A 1 88 ? 0.421 -2.857 10.057 1.00 96.38 88 SER A N 1
ATOM 647 C CA . SER A 1 88 ? 1.815 -3.317 10.057 1.00 96.38 88 SER A CA 1
ATOM 648 C C . SER A 1 88 ? 2.170 -4.119 8.800 1.00 96.38 88 SER A C 1
ATOM 650 O O . SER A 1 88 ? 3.193 -3.842 8.179 1.00 96.38 88 SER A O 1
ATOM 652 N N . ASP A 1 89 ? 1.309 -5.047 8.371 1.00 97.81 89 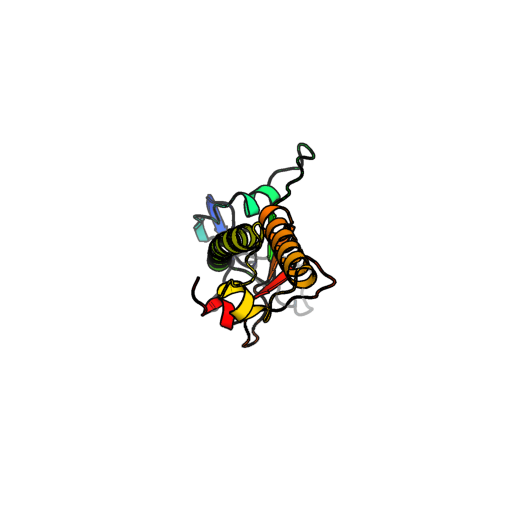ASP A N 1
ATOM 653 C CA . ASP A 1 89 ? 1.529 -5.847 7.155 1.00 97.81 89 ASP A CA 1
ATOM 654 C C . ASP A 1 89 ? 1.590 -4.967 5.895 1.00 97.81 89 ASP A C 1
ATOM 656 O O . ASP A 1 89 ? 2.433 -5.167 5.021 1.00 97.81 89 ASP A O 1
ATOM 660 N N . ILE A 1 90 ? 0.721 -3.952 5.808 1.00 98.19 90 ILE A N 1
ATOM 661 C CA . ILE A 1 90 ? 0.719 -2.988 4.700 1.00 98.19 90 ILE A CA 1
ATOM 662 C C . ILE A 1 90 ? 2.018 -2.181 4.669 1.00 98.19 90 ILE A C 1
ATOM 664 O O . ILE A 1 90 ? 2.551 -1.948 3.588 1.00 98.19 90 ILE A O 1
ATOM 668 N N . LEU A 1 91 ? 2.527 -1.743 5.823 1.00 96.56 91 LEU A N 1
ATOM 669 C CA . LEU A 1 91 ? 3.778 -0.983 5.892 1.00 96.56 91 LEU A CA 1
ATOM 670 C C . LEU A 1 91 ? 4.976 -1.839 5.471 1.00 96.56 91 LEU A C 1
ATOM 672 O O . LEU A 1 91 ? 5.787 -1.385 4.669 1.00 96.56 91 LEU A O 1
ATOM 676 N N . ALA A 1 92 ? 5.028 -3.102 5.904 1.00 97.06 92 ALA A N 1
ATOM 677 C CA . ALA A 1 92 ? 6.048 -4.046 5.450 1.00 97.06 92 ALA A CA 1
ATOM 678 C C . ALA A 1 92 ? 5.982 -4.274 3.926 1.00 97.06 92 ALA A C 1
ATOM 680 O O . ALA A 1 92 ? 7.007 -4.255 3.242 1.00 97.06 92 ALA A O 1
ATOM 681 N N . ALA A 1 93 ? 4.776 -4.425 3.370 1.00 98.19 93 ALA A N 1
ATOM 682 C CA . ALA A 1 93 ? 4.580 -4.531 1.925 1.00 98.19 93 ALA A CA 1
ATOM 683 C C . ALA A 1 93 ? 4.965 -3.237 1.183 1.00 98.19 93 ALA A C 1
ATOM 685 O O . ALA A 1 93 ? 5.500 -3.297 0.076 1.00 98.19 93 ALA A O 1
ATOM 686 N N . LEU A 1 94 ? 4.728 -2.065 1.780 1.00 97.75 94 LEU A N 1
ATOM 687 C CA . LEU A 1 94 ? 5.126 -0.773 1.221 1.00 97.75 94 LEU A CA 1
ATOM 688 C C . LEU A 1 94 ? 6.654 -0.613 1.191 1.00 97.75 94 LEU A C 1
ATOM 690 O O . LEU A 1 94 ? 7.188 -0.099 0.208 1.00 97.75 94 LEU A O 1
ATOM 694 N N . ASP A 1 95 ? 7.365 -1.106 2.205 1.00 96.69 95 ASP A N 1
ATOM 695 C CA . ASP A 1 95 ? 8.833 -1.111 2.230 1.00 96.69 95 ASP A CA 1
ATOM 696 C C . ASP A 1 95 ? 9.409 -2.034 1.147 1.00 96.69 95 ASP A C 1
ATOM 698 O O . ASP A 1 95 ? 10.307 -1.637 0.395 1.00 96.69 95 ASP A O 1
ATOM 702 N N . ALA A 1 96 ? 8.836 -3.232 0.985 1.00 98.25 96 ALA A N 1
ATOM 703 C CA . ALA A 1 96 ? 9.183 -4.136 -0.112 1.00 98.25 96 ALA A CA 1
ATOM 704 C C . ALA A 1 96 ? 8.901 -3.497 -1.486 1.00 98.25 96 ALA A C 1
ATOM 706 O O . ALA A 1 96 ? 9.747 -3.550 -2.387 1.00 98.25 96 ALA A O 1
ATOM 707 N N . ALA A 1 97 ? 7.756 -2.820 -1.632 1.00 98.25 97 ALA A N 1
ATOM 708 C CA . ALA A 1 97 ? 7.391 -2.079 -2.837 1.00 98.25 97 ALA A CA 1
ATOM 709 C C . ALA A 1 97 ? 8.384 -0.943 -3.144 1.00 98.25 97 ALA A C 1
ATOM 711 O O . ALA A 1 97 ? 8.783 -0.783 -4.303 1.00 98.25 97 ALA A O 1
ATOM 712 N N . SER A 1 98 ? 8.838 -0.191 -2.132 1.00 97.25 98 SER A N 1
ATOM 713 C CA . SER A 1 98 ? 9.900 0.814 -2.293 1.00 97.25 98 SER A CA 1
ATOM 714 C C . SER A 1 98 ? 11.190 0.162 -2.797 1.00 97.25 98 SER A C 1
ATOM 716 O O . SER A 1 98 ? 11.771 0.617 -3.785 1.00 97.25 98 SER A O 1
ATOM 718 N N . GLY A 1 99 ? 11.592 -0.974 -2.217 1.00 98.06 99 GLY A N 1
ATOM 719 C CA . GLY A 1 99 ? 12.777 -1.731 -2.633 1.00 98.06 99 GLY A CA 1
ATOM 720 C C . GLY A 1 99 ? 12.761 -2.144 -4.110 1.00 98.06 99 GLY A C 1
ATOM 721 O O . GLY A 1 99 ? 13.701 -1.839 -4.855 1.00 98.06 99 GLY A O 1
ATOM 722 N N . ILE A 1 100 ? 11.687 -2.791 -4.574 1.00 98.19 100 ILE A N 1
ATOM 723 C CA . ILE A 1 100 ? 11.578 -3.233 -5.979 1.00 98.19 100 ILE A CA 1
ATOM 724 C C . ILE A 1 100 ? 11.416 -2.060 -6.954 1.00 98.19 100 ILE A C 1
ATOM 726 O O . ILE A 1 100 ? 11.899 -2.133 -8.090 1.00 98.19 100 ILE A O 1
ATOM 730 N N . THR A 1 101 ? 10.786 -0.964 -6.520 1.00 98.25 101 THR A N 1
ATOM 731 C CA . THR A 1 101 ? 10.637 0.252 -7.329 1.00 98.25 101 THR A CA 1
ATOM 732 C C . THR A 1 101 ? 11.986 0.938 -7.498 1.00 98.25 101 THR A C 1
ATOM 734 O O . THR A 1 101 ? 12.372 1.235 -8.625 1.00 98.25 101 THR A O 1
ATOM 737 N N . ASN A 1 102 ? 12.764 1.082 -6.422 1.00 97.69 102 ASN A N 1
ATOM 738 C CA . ASN A 1 102 ? 14.126 1.619 -6.465 1.00 97.69 102 ASN A CA 1
ATOM 739 C C . ASN A 1 102 ? 15.021 0.803 -7.394 1.00 97.69 102 ASN A C 1
ATOM 741 O O . ASN A 1 102 ? 15.690 1.360 -8.261 1.00 97.69 102 ASN A O 1
ATOM 745 N N . ASN A 1 103 ? 14.974 -0.524 -7.272 1.00 98.44 103 ASN A N 1
ATOM 746 C CA . ASN A 1 103 ? 15.721 -1.417 -8.148 1.00 98.44 103 ASN A CA 1
ATOM 747 C C . ASN A 1 103 ? 15.323 -1.261 -9.628 1.00 98.44 103 ASN A C 1
ATOM 749 O O . ASN A 1 103 ? 16.185 -1.297 -10.507 1.00 98.44 103 ASN A O 1
ATOM 753 N N . SER A 1 104 ? 14.031 -1.078 -9.909 1.00 98.38 104 SER A N 1
ATOM 754 C CA . SER A 1 104 ? 13.524 -0.880 -11.271 1.00 98.38 104 SER A CA 1
ATOM 755 C C . SER A 1 104 ? 13.927 0.484 -11.837 1.00 98.38 104 SER A C 1
ATOM 757 O O . SER A 1 104 ? 14.413 0.542 -12.966 1.00 98.38 104 SER A O 1
ATOM 759 N N . SER A 1 105 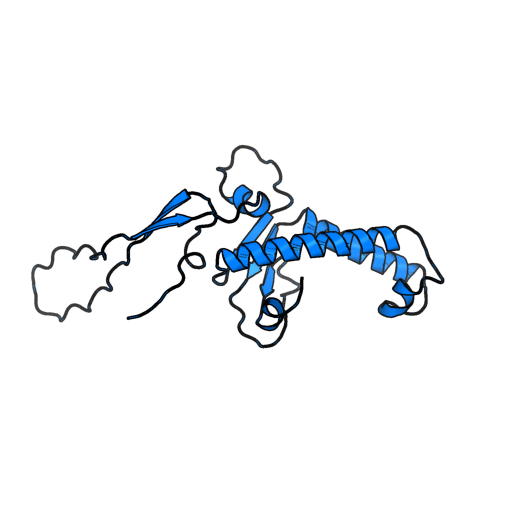? 13.836 1.556 -11.046 1.00 97.75 105 SER A N 1
ATOM 760 C CA . SER A 1 105 ? 14.311 2.891 -11.431 1.00 97.75 105 SER A CA 1
ATOM 761 C C . SER A 1 105 ? 15.816 2.895 -11.711 1.00 97.75 105 SER A C 1
ATOM 763 O O . SER A 1 105 ? 16.242 3.385 -12.751 1.00 97.75 105 SER A O 1
ATOM 765 N N . SER A 1 106 ? 16.633 2.268 -10.857 1.00 97.69 106 SER A N 1
ATOM 766 C CA . SER A 1 106 ? 18.077 2.128 -11.107 1.00 97.69 106 SER A CA 1
ATOM 767 C C . SER A 1 106 ? 18.388 1.294 -12.352 1.00 97.69 106 SER A C 1
ATOM 769 O O . SER A 1 106 ? 19.366 1.565 -13.046 1.00 97.69 106 SER A O 1
ATOM 771 N N . TYR A 1 107 ? 17.575 0.278 -12.660 1.00 98.19 107 TYR A N 1
ATOM 772 C CA . TYR A 1 107 ? 17.731 -0.494 -13.892 1.00 98.19 107 TYR A CA 1
ATOM 773 C C . TYR A 1 107 ? 17.456 0.358 -15.139 1.00 98.19 107 TYR A C 1
ATOM 775 O O . TYR A 1 107 ? 18.169 0.196 -16.130 1.00 98.19 107 TYR A O 1
ATOM 783 N N . LEU A 1 108 ? 16.455 1.240 -15.090 1.00 98.06 108 LEU A N 1
ATOM 784 C CA . LEU A 1 108 ? 16.037 2.073 -16.220 1.00 98.06 108 LEU A CA 1
ATOM 785 C C . LEU A 1 108 ? 16.914 3.317 -16.426 1.00 98.06 108 LEU A C 1
ATOM 787 O O . LEU A 1 108 ? 17.064 3.746 -17.560 1.00 98.06 108 LEU A O 1
ATOM 791 N N . ALA A 1 109 ? 17.599 3.801 -15.386 1.00 96.12 109 ALA A N 1
ATOM 792 C CA . ALA A 1 109 ? 18.492 4.969 -15.452 1.00 96.12 109 ALA A CA 1
ATOM 793 C C . ALA A 1 109 ? 19.728 4.811 -16.368 1.00 96.12 109 ALA A C 1
ATOM 795 O O . ALA A 1 109 ? 20.514 5.740 -16.535 1.00 96.12 109 ALA A O 1
ATOM 796 N N . VAL 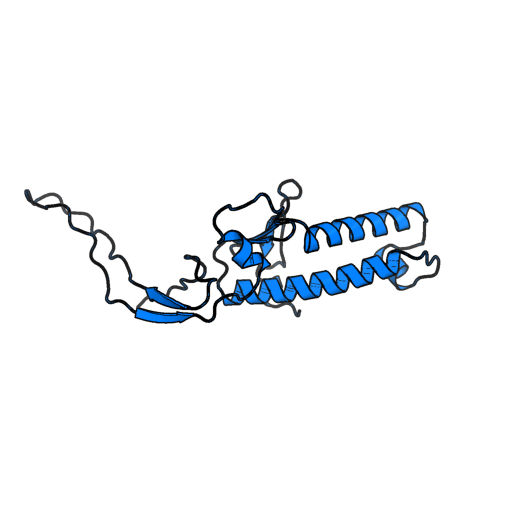A 1 110 ? 19.958 3.616 -16.918 1.00 95.50 110 VAL A N 1
ATOM 797 C CA . VAL A 1 110 ? 21.026 3.354 -17.889 1.00 95.50 110 VAL A CA 1
ATOM 798 C C . VAL A 1 110 ? 20.429 2.552 -19.031 1.00 95.50 110 VAL A C 1
ATOM 800 O O . VAL A 1 110 ? 19.989 1.424 -18.799 1.00 95.50 110 VAL A O 1
ATOM 803 N N . ASP A 1 111 ? 20.469 3.091 -20.246 1.00 91.19 111 ASP A N 1
ATOM 804 C CA . ASP A 1 111 ? 19.960 2.435 -21.450 1.00 91.19 111 ASP A CA 1
ATOM 805 C C . ASP A 1 111 ? 20.537 1.029 -21.656 1.00 91.19 111 ASP A C 1
ATOM 807 O O . ASP A 1 111 ? 21.747 0.799 -21.560 1.00 91.19 111 ASP A O 1
ATOM 811 N N . LYS A 1 112 ? 19.659 0.062 -21.957 1.00 95.00 112 LYS A N 1
ATOM 812 C CA . LYS A 1 112 ? 20.035 -1.337 -22.238 1.00 95.00 112 LYS A CA 1
ATOM 813 C C . LYS A 1 112 ? 19.225 -1.888 -23.417 1.00 95.00 112 LYS A C 1
ATOM 815 O O . LYS A 1 112 ? 18.285 -2.654 -23.189 1.00 95.00 112 LYS A O 1
ATOM 820 N N . PRO A 1 113 ? 19.602 -1.579 -24.671 1.00 93.38 113 PRO A N 1
ATOM 821 C CA . PRO A 1 113 ? 18.857 -2.017 -25.857 1.00 93.38 113 PRO A CA 1
ATOM 822 C C . PRO A 1 113 ? 18.631 -3.539 -25.954 1.00 93.38 113 PRO A C 1
ATOM 824 O O . PRO A 1 113 ? 17.573 -3.996 -26.396 1.00 93.38 113 PRO A O 1
ATOM 827 N N . GLU A 1 114 ? 19.589 -4.333 -25.463 1.00 95.38 114 GLU A N 1
ATOM 828 C CA . GLU A 1 114 ? 19.532 -5.805 -25.408 1.00 95.38 114 GLU A CA 1
ATOM 829 C C . GLU A 1 114 ? 19.088 -6.357 -24.035 1.00 95.38 114 GLU A C 1
ATOM 831 O O . GLU A 1 114 ? 19.234 -7.542 -23.740 1.00 95.38 114 GLU A O 1
ATOM 836 N N . GLY A 1 115 ? 18.553 -5.508 -23.154 1.00 96.50 115 GLY A N 1
ATOM 837 C CA . GLY A 1 115 ? 18.202 -5.870 -21.784 1.00 96.50 115 GLY A CA 1
ATOM 838 C C . GLY A 1 115 ? 17.027 -6.848 -21.694 1.00 96.50 115 GLY A C 1
ATOM 839 O O . GLY A 1 115 ? 15.875 -6.466 -21.903 1.00 96.50 115 GLY A O 1
ATOM 840 N N . GLN A 1 116 ? 17.290 -8.092 -21.277 1.00 97.94 116 GLN A N 1
ATOM 841 C CA . GLN A 1 116 ? 16.254 -9.132 -21.173 1.00 97.94 116 GLN A CA 1
ATOM 842 C C . GLN A 1 116 ? 15.116 -8.764 -20.211 1.00 97.94 116 GLN A C 1
ATOM 844 O O . GLN A 1 116 ? 13.954 -9.056 -20.491 1.00 97.94 116 GLN A O 1
ATOM 849 N N . ARG A 1 117 ? 15.422 -8.098 -19.088 1.00 98.06 117 ARG A N 1
ATOM 850 C CA . ARG A 1 117 ? 14.403 -7.670 -18.117 1.00 98.06 117 ARG A CA 1
ATOM 851 C C . ARG A 1 117 ? 13.419 -6.677 -18.735 1.00 98.06 117 ARG A C 1
ATOM 853 O O . ARG A 1 117 ? 12.223 -6.877 -18.581 1.00 98.06 117 ARG A O 1
ATOM 860 N N . TYR A 1 118 ? 13.898 -5.661 -19.458 1.00 98.38 118 TYR A N 1
ATOM 861 C CA . TYR A 1 118 ? 13.014 -4.740 -20.180 1.00 98.38 118 TYR A CA 1
ATOM 862 C C . TYR A 1 118 ? 12.198 -5.486 -21.236 1.00 98.38 118 TYR A C 1
ATOM 864 O O . TYR A 1 118 ? 10.973 -5.404 -21.238 1.00 98.38 118 TYR A O 1
ATOM 872 N N . ARG A 1 119 ? 12.864 -6.295 -22.072 1.00 98.00 119 ARG A N 1
ATOM 873 C CA . ARG A 1 119 ? 12.210 -7.030 -23.165 1.00 98.00 119 ARG A CA 1
ATOM 874 C C . ARG A 1 119 ? 11.102 -7.966 -22.702 1.00 98.00 119 ARG A C 1
ATOM 876 O O . ARG A 1 119 ? 10.098 -8.095 -23.392 1.00 98.00 119 ARG A O 1
ATOM 883 N N . SER A 1 120 ? 11.262 -8.572 -21.528 1.00 98.31 120 SER A N 1
ATOM 884 C CA . SER A 1 120 ? 10.276 -9.500 -20.965 1.00 98.31 120 SER A CA 1
ATOM 885 C C . SER A 1 120 ? 8.937 -8.829 -20.633 1.00 98.31 120 SER A C 1
ATOM 887 O O . SER A 1 120 ? 7.907 -9.487 -20.718 1.00 98.31 120 SER A O 1
ATOM 889 N N . TRP A 1 121 ? 8.937 -7.538 -20.279 1.00 98.31 121 TRP A N 1
ATOM 890 C CA . TRP A 1 121 ? 7.738 -6.828 -19.803 1.00 98.31 121 TRP A CA 1
ATOM 891 C C . TRP A 1 121 ? 7.268 -5.704 -20.731 1.00 98.31 121 TRP A C 1
ATOM 893 O O . TRP A 1 121 ? 6.075 -5.431 -20.807 1.00 98.31 121 TRP A O 1
ATOM 903 N N . PHE A 1 122 ? 8.196 -5.065 -21.442 1.00 97.75 122 PHE A N 1
ATOM 904 C CA . PHE A 1 122 ? 7.944 -3.904 -22.301 1.00 97.75 122 PHE A CA 1
ATOM 905 C C . PHE A 1 122 ? 8.200 -4.183 -23.792 1.00 97.75 122 PHE A C 1
ATOM 907 O O . PHE A 1 122 ? 7.914 -3.334 -24.635 1.00 97.75 122 PHE A O 1
ATOM 914 N N . GLY A 1 123 ? 8.688 -5.380 -24.140 1.00 97.81 123 GLY A N 1
ATOM 915 C CA . GLY A 1 123 ? 8.907 -5.801 -25.524 1.00 97.81 123 GLY A CA 1
ATOM 916 C C . GLY A 1 123 ? 10.175 -5.221 -26.160 1.00 97.81 123 GLY A C 1
ATOM 917 O O . GLY A 1 123 ? 11.156 -4.916 -25.485 1.00 97.81 123 GLY A O 1
ATOM 918 N N . ALA A 1 124 ? 10.187 -5.120 -27.491 1.00 97.62 124 ALA A N 1
ATOM 919 C CA . ALA A 1 124 ? 11.357 -4.644 -28.228 1.00 97.62 124 ALA A CA 1
ATOM 920 C C . ALA A 1 124 ? 11.762 -3.226 -27.789 1.00 97.62 124 ALA A C 1
ATOM 922 O O . ALA A 1 124 ? 10.898 -2.366 -27.589 1.00 97.62 124 ALA A O 1
ATOM 923 N N . TYR A 1 125 ? 13.071 -2.988 -27.665 1.00 97.81 125 TYR A N 1
ATOM 924 C CA . TYR A 1 125 ? 13.596 -1.691 -27.247 1.00 97.81 125 TYR A CA 1
ATOM 925 C C . TYR A 1 125 ? 13.253 -0.600 -28.263 1.00 97.81 125 TYR A C 1
ATOM 927 O O . TYR A 1 125 ? 13.357 -0.790 -29.473 1.00 97.81 125 TYR A O 1
ATOM 935 N N . ASP A 1 126 ? 12.855 0.543 -27.729 1.00 97.81 126 ASP A N 1
ATOM 936 C CA . ASP A 1 126 ? 12.659 1.804 -28.422 1.00 97.81 126 ASP A CA 1
ATOM 937 C C . ASP A 1 126 ? 12.925 2.898 -27.393 1.00 97.81 126 ASP A C 1
ATOM 939 O O . ASP A 1 126 ? 12.387 2.822 -26.287 1.00 97.81 126 ASP A O 1
ATOM 943 N N . ALA A 1 127 ? 13.759 3.879 -27.737 1.00 97.44 127 ALA A N 1
ATOM 944 C CA . ALA A 1 127 ? 14.201 4.891 -26.782 1.00 97.44 127 ALA A CA 1
ATOM 945 C C . ALA A 1 127 ? 13.015 5.651 -26.158 1.00 97.44 127 ALA A C 1
ATOM 947 O O . ALA A 1 127 ? 12.959 5.819 -24.947 1.00 97.44 127 ALA A O 1
ATOM 948 N N . SER A 1 128 ? 11.987 5.992 -26.947 1.00 98.06 128 SER A N 1
ATOM 949 C CA . SER A 1 128 ? 10.820 6.716 -26.426 1.00 98.06 128 SER A CA 1
ATOM 950 C C . SER A 1 128 ? 9.984 5.879 -25.451 1.00 98.06 128 SER A C 1
ATOM 952 O O . SER A 1 128 ? 9.510 6.388 -24.434 1.00 98.06 128 SER A O 1
ATOM 954 N N . ARG A 1 129 ? 9.833 4.571 -25.710 1.00 98.31 129 ARG A N 1
ATOM 955 C CA . ARG A 1 129 ? 9.160 3.650 -24.776 1.00 98.31 129 ARG A CA 1
ATOM 956 C C . ARG A 1 129 ? 10.011 3.353 -23.545 1.00 98.31 129 ARG A C 1
ATOM 958 O O . ARG A 1 129 ? 9.453 3.063 -22.486 1.00 98.31 129 ARG A O 1
ATOM 965 N N . TRP A 1 130 ? 11.335 3.374 -23.671 1.00 98.50 130 TRP A N 1
ATOM 966 C CA . TRP A 1 130 ? 12.250 3.246 -22.539 1.00 98.50 130 TRP A CA 1
ATOM 967 C C . TRP A 1 130 ? 12.119 4.449 -21.602 1.00 98.50 130 TRP A C 1
ATOM 969 O O . TRP A 1 130 ? 11.784 4.258 -20.432 1.00 98.50 130 TRP A O 1
ATOM 979 N N . ASP A 1 131 ? 12.234 5.667 -22.136 1.00 98.31 131 ASP A N 1
ATOM 980 C CA . ASP A 1 131 ? 12.076 6.924 -21.390 1.00 98.31 131 ASP A CA 1
ATOM 981 C C . ASP A 1 131 ? 10.699 7.019 -20.721 1.00 98.31 131 ASP A C 1
ATOM 983 O O . ASP A 1 131 ? 10.553 7.497 -19.590 1.00 98.31 131 ASP A O 1
ATOM 987 N N . GLN A 1 132 ? 9.655 6.524 -21.396 1.00 98.62 132 GLN A N 1
ATOM 988 C CA . GLN A 1 132 ? 8.316 6.453 -20.822 1.00 98.62 132 GLN A CA 1
ATOM 989 C C . GLN A 1 132 ? 8.254 5.488 -19.629 1.00 98.62 132 GLN A C 1
ATOM 991 O O . GLN A 1 132 ? 7.659 5.829 -18.603 1.00 98.62 132 GLN A O 1
ATOM 996 N N . ALA A 1 133 ? 8.871 4.306 -19.727 1.00 98.44 133 ALA A N 1
ATOM 997 C CA . ALA A 1 133 ? 8.947 3.364 -18.612 1.00 98.44 133 ALA A CA 1
ATOM 998 C C . ALA A 1 133 ? 9.741 3.956 -17.438 1.00 98.44 133 ALA A C 1
ATOM 1000 O O . ALA A 1 133 ? 9.281 3.886 -16.298 1.00 98.44 133 ALA A O 1
ATOM 1001 N N . GLU A 1 134 ? 10.880 4.596 -17.704 1.00 98.50 134 GLU A N 1
ATOM 1002 C CA . GLU A 1 134 ? 11.672 5.292 -16.686 1.00 98.50 134 GLU A CA 1
ATOM 1003 C C . GLU A 1 134 ? 10.849 6.381 -15.987 1.00 98.50 134 GLU A C 1
ATOM 1005 O O . GLU A 1 134 ? 10.768 6.418 -14.756 1.00 98.50 134 GLU A O 1
ATOM 1010 N N . THR A 1 135 ? 10.141 7.207 -16.760 1.00 98.56 135 THR A N 1
ATOM 1011 C CA . THR A 1 135 ? 9.247 8.246 -16.234 1.00 98.56 135 THR A CA 1
ATOM 1012 C C . THR A 1 135 ? 8.144 7.654 -15.355 1.00 98.56 135 THR A C 1
ATOM 1014 O O . THR A 1 135 ? 7.829 8.211 -14.300 1.00 98.56 135 THR A O 1
ATOM 1017 N N . HIS A 1 136 ? 7.544 6.529 -15.756 1.00 98.69 136 HIS A N 1
ATOM 1018 C CA . HIS A 1 136 ? 6.533 5.846 -14.950 1.00 98.69 136 HIS A CA 1
ATOM 1019 C C . HIS A 1 136 ? 7.108 5.371 -13.611 1.00 98.69 136 HIS A C 1
ATOM 1021 O O . HIS A 1 136 ? 6.530 5.677 -12.569 1.00 98.69 136 HIS A O 1
ATOM 1027 N N . PHE A 1 137 ? 8.256 4.689 -13.606 1.00 98.69 137 PHE A N 1
ATOM 1028 C CA . PHE A 1 137 ? 8.880 4.214 -12.365 1.00 98.69 137 PHE A CA 1
ATOM 1029 C C . PHE A 1 137 ? 9.371 5.352 -11.468 1.00 98.69 137 PHE A C 1
ATOM 1031 O O . PHE A 1 137 ? 9.231 5.261 -10.250 1.00 98.69 137 PHE A O 1
ATOM 1038 N N . SER A 1 138 ? 9.859 6.452 -12.043 1.00 98.25 138 SER A N 1
ATOM 1039 C CA . SER A 1 138 ? 10.213 7.663 -11.295 1.00 98.25 138 SER A CA 1
ATOM 1040 C C . SER A 1 138 ? 9.000 8.255 -10.567 1.00 98.25 138 SER A C 1
ATOM 1042 O O . SER A 1 138 ? 9.068 8.537 -9.371 1.00 98.25 138 SER A O 1
ATOM 1044 N N . LYS A 1 139 ? 7.841 8.342 -11.236 1.00 98.06 139 LYS A N 1
ATOM 1045 C CA . LYS A 1 139 ? 6.586 8.803 -10.613 1.00 98.06 139 LYS A CA 1
ATOM 1046 C C . LYS A 1 139 ? 6.034 7.823 -9.576 1.00 98.06 139 LYS A C 1
ATOM 1048 O O . LYS A 1 139 ? 5.489 8.265 -8.569 1.00 98.06 139 LYS A O 1
ATOM 1053 N N . ILE A 1 140 ? 6.167 6.513 -9.797 1.00 98.38 140 ILE A N 1
ATOM 1054 C CA . ILE A 1 140 ? 5.781 5.492 -8.807 1.00 98.38 140 ILE A CA 1
ATOM 1055 C C . ILE A 1 140 ? 6.662 5.619 -7.559 1.00 98.38 140 ILE A C 1
ATOM 1057 O O . ILE A 1 140 ? 6.137 5.648 -6.450 1.00 98.38 140 ILE A O 1
ATOM 1061 N N . LYS A 1 141 ? 7.980 5.766 -7.736 1.00 97.06 141 LYS A N 1
ATOM 1062 C CA . LYS A 1 141 ? 8.930 6.002 -6.642 1.00 97.06 141 LYS A CA 1
ATOM 1063 C C . LYS A 1 141 ? 8.573 7.262 -5.857 1.00 97.06 141 LYS A C 1
ATOM 1065 O O . LYS A 1 141 ? 8.461 7.207 -4.640 1.00 97.06 141 LYS A O 1
ATOM 1070 N N . ASP A 1 142 ? 8.331 8.373 -6.548 1.00 96.25 142 ASP A N 1
ATOM 1071 C CA . ASP A 1 142 ? 7.926 9.629 -5.914 1.00 96.25 142 ASP A CA 1
ATOM 1072 C C . ASP A 1 142 ? 6.590 9.511 -5.161 1.00 96.25 142 ASP A C 1
ATOM 1074 O O . ASP A 1 142 ? 6.411 10.132 -4.115 1.00 96.25 142 ASP A O 1
ATOM 1078 N N . ALA A 1 143 ? 5.652 8.695 -5.650 1.00 96.00 143 ALA A N 1
ATOM 1079 C CA . ALA A 1 143 ? 4.412 8.420 -4.931 1.00 96.00 143 ALA A CA 1
ATOM 1080 C C . ALA A 1 143 ? 4.647 7.626 -3.639 1.00 96.00 143 ALA A C 1
ATOM 1082 O O . ALA A 1 143 ? 4.077 7.970 -2.607 1.00 96.00 143 ALA A O 1
ATOM 1083 N N . ILE A 1 144 ? 5.488 6.592 -3.692 1.00 95.38 144 ILE A N 1
ATOM 1084 C CA . ILE A 1 144 ? 5.823 5.765 -2.526 1.00 95.38 144 ILE A CA 1
ATOM 1085 C C . ILE A 1 144 ? 6.564 6.585 -1.465 1.00 95.38 144 ILE A C 1
ATOM 1087 O O . ILE A 1 144 ? 6.229 6.502 -0.286 1.00 95.38 144 ILE A O 1
ATOM 1091 N N . ASP A 1 145 ? 7.534 7.394 -1.887 1.00 91.25 145 ASP A N 1
ATOM 1092 C CA . ASP A 1 145 ? 8.448 8.075 -0.971 1.00 91.25 145 ASP A CA 1
ATOM 1093 C C . ASP A 1 145 ? 7.933 9.442 -0.502 1.00 91.25 145 ASP A C 1
ATOM 1095 O O . ASP A 1 145 ? 8.328 9.901 0.562 1.00 91.25 145 ASP A O 1
ATOM 1099 N N . ASN A 1 146 ? 7.090 10.126 -1.288 1.00 91.56 146 ASN A N 1
ATOM 1100 C CA . ASN A 1 146 ? 6.797 11.552 -1.087 1.00 91.56 146 ASN A CA 1
ATOM 1101 C C . ASN A 1 146 ? 5.324 11.937 -1.272 1.00 91.56 146 ASN A C 1
ATOM 1103 O O . ASN A 1 146 ? 5.045 13.123 -1.497 1.00 91.56 146 ASN A O 1
ATOM 1107 N N . LYS A 1 147 ? 4.374 10.995 -1.255 1.00 93.12 147 LYS A N 1
ATOM 1108 C CA . LYS A 1 147 ? 2.941 11.330 -1.333 1.00 93.12 147 LYS A CA 1
ATOM 1109 C C . LYS A 1 147 ? 2.150 10.781 -0.144 1.00 93.12 147 LYS A C 1
ATOM 1111 O O . LYS A 1 147 ? 2.552 9.795 0.471 1.00 93.12 147 LYS A O 1
ATOM 1116 N N . PRO A 1 148 ? 0.998 11.400 0.183 1.00 94.38 148 PRO A N 1
ATOM 1117 C CA . PRO A 1 148 ? 0.114 10.912 1.235 1.00 94.38 148 PRO A CA 1
ATOM 1118 C C . PRO A 1 148 ? -0.692 9.702 0.743 1.00 94.38 148 PRO A C 1
ATOM 1120 O O . PRO A 1 148 ? -1.751 9.847 0.125 1.00 94.38 148 PRO A O 1
ATOM 1123 N N . LEU A 1 149 ? -0.197 8.497 1.013 1.00 96.56 149 LEU A N 1
ATOM 1124 C CA . LEU A 1 149 ? -0.847 7.246 0.632 1.00 96.56 149 LEU A CA 1
ATOM 1125 C C . LEU A 1 149 ? -2.000 6.915 1.580 1.00 96.56 149 LEU A C 1
ATOM 1127 O O . LEU A 1 149 ? -1.927 7.121 2.793 1.00 96.56 149 LEU A O 1
ATOM 1131 N N . THR A 1 150 ? -3.080 6.356 1.035 1.00 97.69 150 THR A N 1
ATOM 1132 C CA . THR A 1 150 ? -4.191 5.833 1.838 1.00 97.69 150 THR A CA 1
ATOM 1133 C C . THR A 1 150 ? -4.495 4.393 1.457 1.00 97.69 150 THR A C 1
ATOM 1135 O O . THR A 1 150 ? -4.789 4.115 0.299 1.00 97.69 150 THR A O 1
ATOM 1138 N N . PHE A 1 151 ? -4.517 3.493 2.437 1.00 98.50 151 PHE A N 1
ATOM 1139 C CA . PHE A 1 151 ? -4.914 2.099 2.240 1.00 98.50 151 PHE A CA 1
ATOM 1140 C C . PHE A 1 151 ? -6.269 1.811 2.891 1.00 98.50 151 PHE A C 1
ATOM 1142 O O . PHE A 1 151 ? -6.574 2.272 3.993 1.00 98.50 151 PHE A O 1
ATOM 1149 N N . ASP A 1 152 ? -7.120 1.068 2.194 1.00 98.56 152 ASP A N 1
ATOM 1150 C CA . ASP A 1 152 ? -8.469 0.719 2.638 1.00 98.56 152 ASP A CA 1
ATOM 1151 C C . ASP A 1 152 ? -8.638 -0.803 2.697 1.00 98.56 152 ASP A C 1
ATOM 1153 O O . ASP A 1 152 ? -8.439 -1.492 1.697 1.00 98.56 152 ASP A O 1
ATOM 1157 N N . CYS A 1 153 ? -9.017 -1.327 3.865 1.00 98.62 153 CYS A N 1
ATOM 1158 C CA . CYS A 1 153 ? -9.182 -2.769 4.108 1.00 98.62 153 CYS A CA 1
ATOM 1159 C C . CYS A 1 153 ? -10.645 -3.248 3.994 1.00 98.62 153 CYS A C 1
ATOM 1161 O O . CYS A 1 153 ? -10.982 -4.391 4.346 1.00 98.62 153 CYS A O 1
ATOM 1163 N N . GLY A 1 154 ? -11.540 -2.381 3.513 1.00 97.50 154 GLY A N 1
ATOM 1164 C CA . GLY A 1 154 ? -12.976 -2.628 3.434 1.00 97.50 154 GLY A CA 1
ATOM 1165 C C . GLY A 1 154 ? -13.366 -3.582 2.308 1.00 97.50 154 GLY A C 1
ATOM 1166 O O . GLY A 1 154 ? -14.394 -4.253 2.407 1.00 97.50 154 GLY A O 1
ATOM 1167 N N . CYS A 1 155 ? -12.540 -3.706 1.266 1.00 98.00 155 CYS A N 1
ATOM 1168 C CA . CYS A 1 155 ? -12.830 -4.576 0.132 1.00 98.00 155 CYS A CA 1
ATOM 1169 C C . CYS A 1 155 ? -12.837 -6.059 0.533 1.00 98.00 155 CYS A C 1
ATOM 1171 O O . CYS A 1 155 ? -11.898 -6.569 1.141 1.00 98.00 155 CYS A O 1
ATOM 1173 N N . LYS A 1 156 ? -13.895 -6.780 0.142 1.00 98.00 156 LYS A N 1
ATOM 1174 C CA . LYS A 1 156 ? -14.045 -8.233 0.368 1.00 98.00 156 LYS A CA 1
ATOM 1175 C C . LYS A 1 156 ? -14.135 -9.046 -0.928 1.00 98.00 156 LYS A C 1
ATOM 1177 O O . LYS A 1 156 ? -14.510 -10.222 -0.886 1.00 98.00 156 LYS A O 1
ATOM 1182 N N . GLN A 1 157 ? -13.793 -8.431 -2.059 1.00 98.31 157 GLN A N 1
ATOM 1183 C CA . GLN A 1 157 ? -13.745 -9.095 -3.361 1.00 98.31 157 GLN A CA 1
ATOM 1184 C C . GLN A 1 157 ? -12.568 -10.075 -3.442 1.00 98.31 157 GLN A C 1
ATOM 1186 O O . GLN A 1 157 ? -11.620 -9.977 -2.663 1.00 98.31 157 GLN A O 1
ATOM 1191 N N . SER A 1 158 ? -12.644 -11.039 -4.360 1.00 98.38 158 SER A N 1
ATOM 1192 C CA . SER A 1 158 ? -11.673 -12.135 -4.488 1.00 98.38 158 SER A CA 1
ATOM 1193 C C . SER A 1 158 ? -10.413 -11.792 -5.283 1.00 98.38 158 SER A C 1
ATOM 1195 O O . SER A 1 158 ? -9.596 -12.678 -5.471 1.00 98.38 158 SER A O 1
ATOM 1197 N N . TYR A 1 159 ? -10.273 -10.567 -5.793 1.00 98.38 159 TYR A N 1
ATOM 1198 C CA . TYR A 1 159 ? -9.067 -10.102 -6.486 1.00 98.38 159 TYR A CA 1
ATOM 1199 C C . TYR A 1 159 ? -8.094 -9.409 -5.509 1.00 98.38 159 TYR A C 1
ATOM 1201 O O . TYR A 1 159 ? -8.329 -9.397 -4.300 1.00 98.38 159 TYR A O 1
ATOM 1209 N N . PHE A 1 160 ? -6.980 -8.864 -6.011 1.00 98.56 160 PHE A N 1
ATOM 1210 C CA . PHE A 1 160 ? -5.910 -8.275 -5.189 1.00 98.56 160 PHE A CA 1
ATOM 1211 C C . PHE A 1 160 ? -6.268 -6.904 -4.624 1.00 98.56 160 PHE A C 1
ATOM 1213 O O . PHE A 1 160 ? -6.322 -6.728 -3.410 1.00 98.56 160 PHE A O 1
ATOM 1220 N N . ALA A 1 161 ? -6.506 -5.936 -5.503 1.00 98.69 161 ALA A N 1
ATOM 1221 C CA . ALA A 1 161 ? -6.756 -4.556 -5.126 1.00 98.69 161 ALA A CA 1
ATOM 1222 C C . ALA A 1 161 ? -7.466 -3.805 -6.256 1.00 98.69 161 ALA A C 1
ATOM 1224 O O . ALA A 1 161 ? -7.558 -4.302 -7.380 1.00 98.69 161 ALA A O 1
ATOM 1225 N N . TYR A 1 162 ? -7.948 -2.602 -5.960 1.00 98.69 162 TYR A N 1
ATOM 1226 C CA . TYR A 1 162 ? -8.390 -1.641 -6.967 1.00 98.69 162 TYR A CA 1
ATOM 1227 C C . TYR A 1 162 ? -8.086 -0.202 -6.536 1.00 98.69 162 TYR A C 1
ATOM 1229 O O . TYR A 1 162 ? -7.836 0.077 -5.361 1.00 98.69 162 TYR A O 1
ATOM 1237 N N . VAL A 1 163 ? -8.121 0.711 -7.506 1.00 98.69 163 VAL A N 1
ATOM 1238 C CA . VAL A 1 163 ? -7.969 2.162 -7.327 1.00 98.69 163 VAL A CA 1
ATOM 1239 C C . VAL A 1 163 ? -8.993 2.888 -8.193 1.00 98.69 163 VAL A C 1
ATOM 1241 O O . VAL A 1 163 ? -9.465 2.335 -9.188 1.00 98.69 163 VAL A O 1
ATOM 1244 N N . TYR A 1 164 ? -9.291 4.136 -7.847 1.00 97.81 164 TYR A N 1
ATOM 1245 C CA . TYR A 1 164 ? -9.925 5.081 -8.762 1.00 97.81 164 TYR A CA 1
ATOM 1246 C C . TYR A 1 164 ? -8.829 6.014 -9.303 1.00 97.81 164 TYR A C 1
ATOM 1248 O O . TYR A 1 164 ? -8.213 6.720 -8.501 1.00 97.81 164 TYR A O 1
ATOM 1256 N N . PRO A 1 165 ? -8.512 5.995 -10.616 1.00 96.69 165 PRO A N 1
ATOM 1257 C CA . PRO A 1 165 ? -7.374 6.744 -11.167 1.00 96.69 165 PRO A CA 1
ATOM 1258 C C . PRO A 1 165 ? -7.436 8.265 -10.960 1.00 96.69 165 PRO A C 1
ATOM 1260 O O . PRO A 1 165 ? -6.406 8.932 -10.979 1.00 96.69 165 PRO A O 1
ATOM 1263 N N . ASP A 1 166 ? -8.634 8.808 -10.760 1.00 96.19 166 ASP A N 1
ATOM 1264 C CA . ASP A 1 166 ? -8.932 10.218 -10.504 1.00 96.19 166 ASP A CA 1
ATOM 1265 C C . ASP A 1 166 ? -8.940 10.587 -9.007 1.00 96.19 166 ASP A C 1
ATOM 1267 O O . ASP A 1 166 ? -9.138 11.752 -8.667 1.00 96.19 166 ASP A O 1
ATOM 1271 N N . GLN A 1 167 ? -8.691 9.627 -8.105 1.00 95.81 167 GLN A N 1
ATOM 1272 C CA . GLN A 1 167 ? -8.663 9.827 -6.647 1.00 95.81 167 GLN A CA 1
ATOM 1273 C C . GLN A 1 167 ? -7.321 9.392 -6.023 1.00 95.81 167 GLN A C 1
ATOM 1275 O O . GLN A 1 167 ? -7.279 8.500 -5.163 1.00 95.81 167 GLN A O 1
ATOM 1280 N N . PRO A 1 168 ? -6.191 9.991 -6.440 1.00 94.94 168 PRO A N 1
ATOM 1281 C CA . PRO A 1 168 ? -4.901 9.685 -5.835 1.00 94.94 168 PRO A CA 1
ATOM 1282 C C . PRO A 1 168 ? -4.863 10.129 -4.357 1.00 94.94 168 PRO A C 1
ATOM 1284 O O . PRO A 1 168 ? -5.427 11.159 -3.999 1.00 94.94 168 PRO A O 1
ATOM 1287 N N . TYR A 1 169 ? -4.212 9.408 -3.440 1.00 95.81 169 TYR A N 1
ATOM 1288 C CA . TYR A 1 169 ? -3.439 8.163 -3.587 1.00 95.81 169 TYR A CA 1
ATOM 1289 C C . TYR A 1 169 ? -4.078 7.020 -2.784 1.00 95.81 169 TYR A C 1
ATOM 1291 O O . TYR A 1 169 ? -3.444 6.424 -1.908 1.00 95.81 169 TYR A O 1
ATOM 1299 N N . LYS A 1 170 ? -5.365 6.744 -3.035 1.00 98.19 170 LYS A N 1
ATOM 1300 C CA . LYS A 1 170 ? -6.118 5.733 -2.284 1.00 98.19 170 LYS A CA 1
ATOM 1301 C C . LYS A 1 170 ? -6.134 4.365 -2.976 1.00 98.19 170 LYS A C 1
ATOM 1303 O O . LYS A 1 170 ? -6.600 4.238 -4.106 1.00 98.19 170 LYS A O 1
ATOM 1308 N N . VAL A 1 171 ? -5.697 3.333 -2.253 1.00 98.69 171 VAL A N 1
ATOM 1309 C CA . VAL A 1 171 ? -5.661 1.929 -2.690 1.00 98.69 171 VAL A CA 1
ATOM 1310 C C . VAL A 1 171 ? -6.579 1.075 -1.821 1.00 98.69 171 VAL A C 1
ATOM 1312 O O . VAL A 1 171 ? -6.501 1.106 -0.594 1.00 98.69 171 VAL A O 1
ATOM 1315 N N . TYR A 1 172 ? -7.439 0.283 -2.455 1.00 98.75 172 TYR A N 1
ATOM 1316 C CA . TYR A 1 172 ? -8.370 -0.617 -1.777 1.00 98.75 172 TYR A CA 1
ATOM 1317 C C . TYR A 1 172 ? -7.872 -2.055 -1.872 1.00 98.75 172 TYR A C 1
ATOM 1319 O O . TYR A 1 172 ? -7.789 -2.611 -2.967 1.00 98.75 172 TYR A O 1
ATOM 1327 N N . LEU A 1 173 ? -7.563 -2.660 -0.728 1.00 98.75 173 LEU A N 1
ATOM 1328 C CA . LEU A 1 173 ? -6.965 -3.988 -0.614 1.00 98.75 173 LEU A CA 1
ATOM 1329 C C . LEU A 1 173 ? -8.049 -5.042 -0.392 1.00 98.75 173 LEU A C 1
ATOM 1331 O O . LEU A 1 173 ? -8.844 -4.962 0.546 1.00 98.75 173 LEU A O 1
ATOM 1335 N N . CYS A 1 174 ? -8.077 -6.037 -1.268 1.00 98.56 174 CYS A N 1
ATOM 1336 C CA . CYS A 1 174 ? -9.085 -7.089 -1.319 1.00 98.56 174 CYS A CA 1
ATOM 1337 C C . CYS A 1 174 ? -8.492 -8.432 -0.849 1.00 98.56 174 CYS A C 1
ATOM 1339 O O . CYS A 1 174 ? -7.390 -8.483 -0.306 1.00 98.56 174 CYS A O 1
ATOM 1341 N N . LYS A 1 175 ? -9.227 -9.543 -0.990 1.00 98.44 175 LYS A N 1
ATOM 1342 C CA . LYS A 1 175 ? -8.860 -10.817 -0.345 1.00 98.44 175 LYS A CA 1
ATOM 1343 C C . LYS A 1 175 ? -7.509 -11.376 -0.796 1.00 98.44 175 LYS A C 1
ATOM 1345 O O . LYS A 1 175 ? -6.773 -11.851 0.060 1.00 98.44 175 LYS A O 1
ATOM 1350 N N . SER A 1 176 ? -7.173 -11.312 -2.087 1.00 98.44 176 SER A N 1
ATOM 1351 C CA . SER A 1 176 ? -5.934 -11.933 -2.584 1.00 98.44 176 SER A CA 1
ATOM 1352 C C . SER A 1 176 ? -4.667 -11.225 -2.128 1.00 98.44 176 SER A C 1
ATOM 1354 O O . SER A 1 176 ? -3.632 -11.876 -2.060 1.00 98.44 176 SER A O 1
ATOM 1356 N N . PHE A 1 177 ? -4.739 -9.931 -1.790 1.00 98.69 177 PHE A N 1
ATOM 1357 C CA . PHE A 1 177 ? -3.599 -9.207 -1.224 1.00 98.69 177 PHE A CA 1
ATOM 1358 C C . PHE A 1 177 ? -3.118 -9.869 0.072 1.00 98.69 177 PHE A C 1
ATOM 1360 O O . PHE A 1 177 ? -1.935 -10.135 0.226 1.00 98.69 177 PHE A O 1
ATOM 1367 N N . TRP A 1 178 ? -4.048 -10.231 0.959 1.00 98.12 178 TRP A N 1
ATOM 1368 C CA . TRP A 1 178 ? -3.731 -10.812 2.269 1.00 98.12 178 TRP A CA 1
ATOM 1369 C C . TRP A 1 178 ? -3.173 -12.236 2.211 1.00 98.12 178 TRP A C 1
ATOM 1371 O O . TRP A 1 178 ? -2.604 -12.713 3.185 1.00 98.12 178 TRP A O 1
ATOM 1381 N N . THR A 1 179 ? -3.370 -12.938 1.096 1.00 96.62 179 THR A N 1
ATOM 1382 C CA . THR A 1 179 ? -2.830 -14.288 0.875 1.00 96.62 179 THR A CA 1
ATOM 1383 C C . THR A 1 179 ? -1.580 -14.285 -0.003 1.00 96.62 179 THR A C 1
ATOM 1385 O O . THR A 1 179 ? -1.028 -15.349 -0.274 1.00 96.62 179 THR A O 1
ATOM 1388 N N . ALA A 1 180 ? -1.179 -13.120 -0.513 1.00 97.81 180 ALA A N 1
ATOM 1389 C CA . ALA A 1 180 ? 0.004 -12.978 -1.343 1.00 97.81 180 ALA A CA 1
ATOM 1390 C C . ALA A 1 180 ? 1.269 -12.949 -0.471 1.00 97.81 180 ALA A C 1
ATOM 1392 O O . ALA A 1 180 ? 1.214 -12.472 0.664 1.00 97.81 180 ALA A O 1
ATOM 1393 N N . PRO A 1 181 ? 2.408 -13.444 -0.978 1.00 96.94 181 PRO A N 1
ATOM 1394 C CA . PRO A 1 181 ? 3.685 -13.237 -0.313 1.00 96.94 181 PRO A CA 1
ATOM 1395 C C . PRO A 1 181 ? 4.098 -11.760 -0.381 1.00 96.94 181 PRO A C 1
ATOM 1397 O O . PRO A 1 181 ? 3.729 -11.051 -1.322 1.00 96.94 181 PRO A O 1
ATOM 1400 N N . VAL A 1 182 ? 4.890 -11.345 0.608 1.00 92.12 182 VAL A N 1
ATOM 1401 C CA . VAL A 1 182 ? 5.665 -10.094 0.578 1.00 92.12 182 VAL A CA 1
ATOM 1402 C C . VAL A 1 182 ? 6.921 -10.291 -0.264 1.00 92.12 182 VAL A C 1
ATOM 1404 O O . VAL A 1 182 ? 7.530 -11.381 -0.151 1.00 92.12 182 VAL A O 1
#

Secondary structure (DSSP, 8-state):
------TTTTT--S-EEEEE-PBPPPPP--S--S-----PPPBPPPEEEEE-----HHHHTTTS---S-----SEEEEES---HHHHHHHHHHHHHHHHHHHHHHHHHTS--TT-HHHHHHH-S--HHHHHHHHHHHHHHHHHHHHSEEEEE----SSSSEEE-TTSTTEEEE-HHHHTS--

pLDDT: mean 88.41, std 17.06, range [39.12, 98.75]

Foldseek 3Di:
DDDDAPCLVDPPQDWDKDKDKDFDDDDPDPPDDDDDDPPDGDIDDIDMDTDRHNPDCLDCVVVDPDDDPPQSQRHEAEHQRQHRVNVNVVVVVLVVVLVVLVVQLVVLVDDDQPDPVCCVPPNHDDPVSSVVSNVVSVVVNSCSPGHYAYEHANAADPDAWDDDPVDPPYIYGYDVVVVDDD

Sequence (182 aa):
TVQAEVSGLYDMSAQGQYSIRYLLPTLPQEAKAAKAKQAQASESNAVTLWVDGVSDERVLAKAAPLAEPQAVTASVSFSGRCTNTQKSDILAALDAASGITNNSSSYLAVDKPEGQRYRSWFGAYDASRWDQAETHFSKIKDAIDNKPLTFDCGCKQSYFAYVYPDQPYKVYLCKSFWTAPV

Organism: Aeromonas hydrophila (NCBI:txid644)

Radius of gyration: 23.52 Å; chains: 1; bounding box: 67×39×63 Å